Protein AF-A0A2V1MWL8-F1 (afdb_monomer_lite)

Secondary structure (DSSP, 8-state):
-HHHHHHHHT--STT--------HHHHHHHHHTTTT-------

Radius of gyration: 9.84 Å; chains: 1; bounding box: 18×18×26 Å

InterPro domains:
  IPR005996 Large ribosomal subunit protein uL30, bacteria [PIRSF002211] (2-42)
  IPR005996 Large ribosomal subunit protein uL30, bacteria [TIGR01308] (2-41)
  IPR005996 Large ribosomal subunit protein uL30, bacteria [cd01658] (2-40)
  IPR016082 Large ribosomal subunit protein uL30-like, ferredoxin-like fold domain [PF00327] (2-37)
  IPR018038 Large ribosomal subunit protein uL30, conserved site [PS00634] (5-37)
  IPR036919 Large ribosomal subunit protein uL30, ferredoxin-like fold domain superfamily [G3DSA:3.30.1390.20] (1-43)
  IPR036919 Large ribosomal subunit protein uL30, ferredoxin-like fold domain superfamily [SSF55129] (2-43)

pLDDT: mean 94.71, std 3.19, range [77.75, 97.06]

Foldseek 3Di:
DLVVLCVVLVHDDPPDDDDDDDDPVNVVSCVVVVVPDDDDDDD

Organism: NCBI:txid2024736

Sequence (43 aa):
SQRKTVVALGLGKLNSSVIKEDNAAIRGMITAVSHLVTVEEVN

Structure (mmCIF, N/CA/C/O backbone):
data_AF-A0A2V1MWL8-F1
#
_entry.id   AF-A0A2V1MWL8-F1
#
loop_
_atom_site.group_PDB
_atom_site.id
_atom_site.type_symbol
_atom_site.label_atom_id
_atom_site.label_alt_id
_atom_site.label_comp_id
_atom_site.label_asym_id
_atom_site.label_entity_id
_atom_site.label_seq_id
_atom_site.pdbx_PDB_ins_code
_atom_site.Cartn_x
_atom_site.Cartn_y
_atom_site.Cartn_z
_atom_site.occupancy
_atom_site.B_iso_or_equiv
_atom_site.auth_seq_id
_atom_site.auth_comp_id
_atom_site.auth_asym_id
_atom_site.auth_atom_id
_atom_site.pdbx_PDB_model_num
ATOM 1 N N . SER A 1 1 ? -5.070 -0.204 12.315 1.00 85.50 1 SER A N 1
ATOM 2 C CA . SER A 1 1 ? -5.066 -1.087 11.131 1.00 85.50 1 SER A CA 1
ATOM 3 C C . SER A 1 1 ? -3.827 -0.845 10.272 1.00 85.50 1 SER A C 1
ATOM 5 O O . SER A 1 1 ? -3.098 -1.799 10.051 1.00 85.50 1 SER A O 1
ATOM 7 N N . GLN A 1 2 ? -3.506 0.406 9.914 1.00 94.06 2 GLN A N 1
ATOM 8 C CA . GLN A 1 2 ? -2.381 0.763 9.030 1.00 94.06 2 GLN A CA 1
ATOM 9 C C . GLN A 1 2 ? -1.008 0.249 9.491 1.00 94.06 2 GLN A C 1
ATOM 11 O O . GLN A 1 2 ? -0.308 -0.378 8.708 1.00 94.06 2 GLN A O 1
ATOM 16 N N . ARG A 1 3 ? -0.640 0.411 10.776 1.00 94.69 3 ARG A N 1
ATOM 17 C CA . ARG A 1 3 ? 0.645 -0.105 11.300 1.00 94.69 3 ARG A CA 1
ATOM 18 C C . ARG A 1 3 ? 0.835 -1.603 11.032 1.00 94.69 3 ARG A C 1
ATOM 20 O O . ARG A 1 3 ? 1.930 -2.022 10.685 1.00 94.69 3 ARG A O 1
ATOM 27 N N . LYS A 1 4 ? -0.223 -2.410 11.187 1.00 95.94 4 LYS A N 1
ATOM 28 C CA . LYS A 1 4 ? -0.163 -3.855 10.911 1.00 95.94 4 LYS A CA 1
ATOM 29 C C . LYS A 1 4 ? 0.025 -4.118 9.415 1.00 95.94 4 LYS A C 1
ATOM 31 O O . LYS A 1 4 ? 0.816 -4.983 9.073 1.00 95.94 4 LYS A O 1
ATOM 36 N N . THR A 1 5 ? -0.642 -3.349 8.553 1.00 95.81 5 THR A N 1
ATOM 37 C CA . THR A 1 5 ? -0.488 -3.424 7.091 1.00 95.81 5 THR A CA 1
ATOM 38 C C . THR A 1 5 ? 0.934 -3.083 6.649 1.00 95.81 5 THR A C 1
ATOM 40 O O . THR A 1 5 ? 1.521 -3.834 5.882 1.00 95.81 5 THR A O 1
ATOM 43 N N . VAL A 1 6 ? 1.525 -2.012 7.188 1.00 95.81 6 VAL A N 1
ATOM 44 C CA . VAL A 1 6 ? 2.912 -1.608 6.890 1.00 95.81 6 VAL A CA 1
ATOM 45 C C . VAL A 1 6 ? 3.902 -2.706 7.297 1.00 95.81 6 VAL A C 1
ATOM 47 O O . VAL A 1 6 ? 4.748 -3.103 6.499 1.00 95.81 6 VAL A O 1
ATOM 50 N N . VAL A 1 7 ? 3.737 -3.279 8.496 1.00 95.25 7 VAL A N 1
ATOM 51 C CA . VAL A 1 7 ? 4.566 -4.408 8.956 1.00 95.25 7 VAL A CA 1
ATOM 52 C C . VAL A 1 7 ? 4.352 -5.658 8.092 1.00 95.25 7 VAL A C 1
ATOM 54 O O . VAL A 1 7 ? 5.321 -6.331 7.759 1.00 95.25 7 VAL A O 1
ATOM 57 N N . ALA A 1 8 ? 3.114 -5.957 7.681 1.00 95.56 8 ALA A N 1
ATOM 58 C CA . ALA A 1 8 ? 2.801 -7.094 6.809 1.00 95.56 8 ALA A CA 1
ATOM 59 C C . ALA A 1 8 ? 3.389 -6.944 5.394 1.00 95.56 8 ALA A C 1
ATOM 61 O O . ALA A 1 8 ? 3.814 -7.931 4.792 1.00 95.56 8 ALA A O 1
ATOM 62 N N . LEU A 1 9 ? 3.480 -5.712 4.883 1.00 95.19 9 LEU A N 1
ATOM 63 C CA . LEU A 1 9 ? 4.201 -5.398 3.646 1.00 95.19 9 LEU A CA 1
ATOM 64 C C . LEU A 1 9 ? 5.724 -5.583 3.791 1.00 95.19 9 LEU A C 1
ATOM 66 O O . LEU A 1 9 ? 6.421 -5.684 2.784 1.00 95.19 9 LEU A O 1
ATOM 70 N N . GLY A 1 10 ? 6.237 -5.714 5.019 1.00 95.69 10 GLY A N 1
ATOM 71 C CA . GLY A 1 10 ? 7.657 -5.917 5.320 1.00 95.69 10 GLY A CA 1
ATOM 72 C C . GLY A 1 10 ? 8.414 -4.629 5.644 1.00 95.69 10 GLY A C 1
ATOM 73 O O . GLY A 1 10 ? 9.636 -4.655 5.762 1.00 95.69 10 GLY A O 1
ATOM 74 N N . LEU A 1 11 ? 7.711 -3.506 5.809 1.00 95.62 11 LEU A N 1
ATOM 75 C CA . LEU A 1 11 ? 8.313 -2.210 6.110 1.00 95.62 11 LEU A CA 1
ATOM 76 C C . LEU A 1 11 ? 8.445 -2.038 7.631 1.00 95.62 11 LEU A C 1
ATOM 78 O O . LEU A 1 11 ? 7.451 -2.010 8.360 1.00 95.62 11 LEU A O 1
ATOM 82 N N . GLY A 1 12 ? 9.685 -1.940 8.117 1.00 93.81 12 GLY A N 1
ATOM 83 C CA . GLY A 1 12 ? 9.992 -1.858 9.555 1.00 93.81 12 GLY A CA 1
ATOM 84 C C . GLY A 1 12 ? 10.695 -0.573 9.998 1.00 93.81 12 GLY A C 1
ATOM 85 O O . GLY A 1 12 ? 10.575 -0.178 11.157 1.00 93.81 12 GLY A O 1
ATOM 86 N N . LYS A 1 13 ? 11.418 0.090 9.091 1.00 94.88 13 LYS A N 1
ATOM 87 C CA . LYS A 1 13 ? 12.137 1.349 9.346 1.00 94.88 13 LYS A CA 1
ATOM 88 C C . LYS A 1 13 ? 11.672 2.423 8.364 1.00 94.88 13 LYS A C 1
ATOM 90 O O . LYS A 1 13 ? 11.211 2.107 7.268 1.00 94.88 13 LYS A O 1
ATOM 95 N N . LEU A 1 14 ? 11.818 3.691 8.744 1.00 94.12 14 LEU A N 1
ATOM 96 C CA . LEU A 1 14 ? 11.612 4.804 7.815 1.00 94.12 14 LEU A CA 1
ATOM 97 C C . LEU A 1 14 ? 12.588 4.689 6.637 1.00 94.12 14 LEU A C 1
ATOM 99 O O . LEU A 1 14 ? 13.728 4.265 6.827 1.00 94.12 14 LEU A O 1
ATOM 103 N N . ASN A 1 15 ? 12.123 5.053 5.440 1.00 94.19 15 ASN A N 1
ATOM 104 C CA . ASN A 1 15 ? 12.872 4.971 4.178 1.00 94.19 15 ASN A CA 1
ATOM 105 C C . ASN A 1 15 ? 13.367 3.556 3.811 1.00 94.19 15 ASN A C 1
ATOM 107 O O . ASN A 1 15 ? 14.320 3.417 3.051 1.00 94.19 15 ASN A O 1
ATOM 111 N N . SER A 1 16 ? 12.749 2.501 4.355 1.00 96.12 16 SER A N 1
ATOM 112 C CA . SER A 1 16 ? 12.999 1.128 3.898 1.00 96.12 16 SER A CA 1
ATOM 113 C C . SER A 1 16 ? 12.161 0.799 2.663 1.00 96.12 16 SER A C 1
ATOM 115 O O . SER A 1 16 ? 11.060 1.324 2.501 1.00 96.12 16 SER A O 1
ATOM 117 N N . SER A 1 17 ? 12.677 -0.082 1.809 1.00 95.62 17 SER A N 1
ATOM 118 C CA . SER A 1 17 ? 11.993 -0.598 0.625 1.00 95.62 17 SER A CA 1
ATOM 119 C C . SER A 1 17 ? 11.991 -2.126 0.638 1.00 95.62 17 SER A C 1
ATOM 121 O O . SER A 1 17 ? 12.865 -2.764 1.229 1.00 95.62 17 SER A O 1
ATOM 123 N N . VAL A 1 18 ? 10.973 -2.718 0.017 1.00 95.69 18 VAL A N 1
ATOM 124 C CA . VAL A 1 18 ? 10.822 -4.168 -0.137 1.00 95.69 18 VAL A CA 1
ATOM 125 C C . VAL A 1 18 ? 10.222 -4.430 -1.512 1.00 95.69 18 VAL A C 1
ATOM 127 O O . VAL A 1 18 ? 9.259 -3.771 -1.894 1.00 95.69 18 VAL A O 1
ATOM 130 N N . ILE A 1 19 ? 10.766 -5.409 -2.233 1.00 95.69 19 ILE A N 1
ATOM 131 C CA . ILE A 1 19 ? 10.202 -5.878 -3.501 1.00 95.69 19 ILE A CA 1
ATOM 132 C C . ILE A 1 19 ? 9.123 -6.917 -3.189 1.00 95.69 19 ILE A C 1
ATOM 134 O O . ILE A 1 19 ? 9.331 -7.829 -2.382 1.00 95.69 19 ILE A O 1
ATOM 138 N N . LYS A 1 20 ? 7.954 -6.764 -3.808 1.00 94.25 20 LYS A N 1
ATOM 139 C CA . LYS A 1 20 ? 6.818 -7.679 -3.674 1.00 94.25 20 LYS A CA 1
ATOM 140 C C . LYS A 1 20 ? 6.275 -8.021 -5.050 1.00 94.25 20 LYS A C 1
ATOM 142 O O . LYS A 1 20 ? 6.326 -7.198 -5.954 1.00 94.25 20 LYS A O 1
ATOM 147 N N . GLU A 1 21 ? 5.731 -9.225 -5.171 1.00 93.81 21 GLU A N 1
ATOM 148 C CA . GLU A 1 21 ? 5.017 -9.625 -6.377 1.00 93.81 21 GLU A CA 1
ATOM 149 C C . GLU A 1 21 ? 3.756 -8.786 -6.568 1.00 93.81 21 GLU A C 1
ATOM 151 O O . GLU A 1 21 ? 3.040 -8.468 -5.609 1.00 93.81 21 GLU A O 1
ATOM 156 N N . ASP A 1 22 ? 3.471 -8.471 -7.825 1.00 94.56 22 ASP A N 1
ATOM 157 C CA . ASP A 1 22 ? 2.289 -7.717 -8.192 1.00 94.56 22 ASP A CA 1
ATOM 158 C C . ASP A 1 22 ? 1.049 -8.621 -8.203 1.00 94.56 22 ASP A C 1
ATOM 160 O O . ASP A 1 22 ? 0.765 -9.342 -9.160 1.00 94.56 22 ASP A O 1
ATOM 164 N N . ASN A 1 23 ? 0.303 -8.601 -7.098 1.00 96.06 23 ASN A N 1
ATOM 165 C CA . ASN A 1 23 ? -0.959 -9.319 -6.970 1.00 96.06 23 ASN A CA 1
ATOM 166 C C . ASN A 1 23 ? -2.048 -8.458 -6.314 1.00 96.06 23 ASN A C 1
ATOM 168 O O . ASN A 1 23 ? -1.782 -7.460 -5.639 1.00 96.06 23 ASN A O 1
ATOM 172 N N . ALA A 1 24 ? -3.308 -8.866 -6.489 1.00 97.0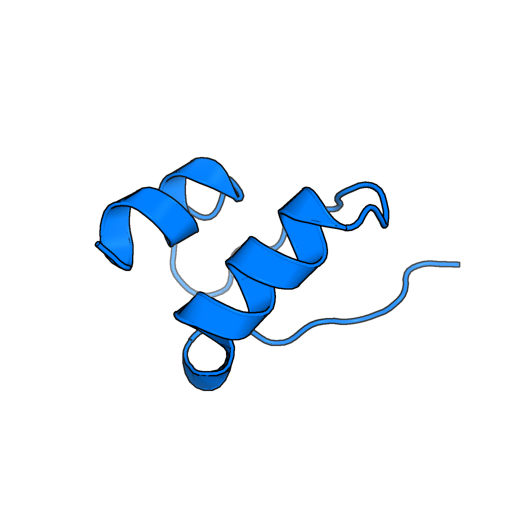6 24 ALA A N 1
ATOM 173 C CA . ALA A 1 24 ? -4.466 -8.103 -6.021 1.00 97.06 24 ALA A CA 1
ATOM 174 C C . ALA A 1 24 ? -4.468 -7.862 -4.498 1.00 97.06 24 ALA A C 1
ATOM 176 O O . ALA A 1 24 ? -4.900 -6.801 -4.044 1.00 97.06 24 ALA A O 1
ATOM 177 N N . ALA A 1 25 ? -3.955 -8.807 -3.703 1.00 96.56 25 ALA A N 1
ATOM 178 C CA . ALA A 1 25 ? -3.885 -8.664 -2.251 1.00 96.56 25 ALA A CA 1
ATOM 179 C C . ALA A 1 25 ? -2.854 -7.602 -1.830 1.00 96.56 25 ALA A C 1
ATOM 181 O O . ALA A 1 25 ? -3.161 -6.749 -0.993 1.00 96.56 25 ALA A O 1
ATOM 182 N N . ILE A 1 26 ? -1.661 -7.608 -2.439 1.00 95.94 26 ILE A N 1
ATOM 183 C CA . ILE A 1 26 ? -0.632 -6.581 -2.222 1.00 95.94 26 ILE A CA 1
ATOM 184 C C . ILE A 1 26 ? -1.153 -5.211 -2.664 1.00 95.94 26 ILE A C 1
ATOM 186 O O . ILE A 1 26 ? -1.055 -4.255 -1.894 1.00 95.94 26 ILE A O 1
ATOM 190 N N . ARG A 1 27 ? -1.789 -5.120 -3.841 1.00 95.88 27 ARG A N 1
ATOM 191 C CA . ARG A 1 27 ? -2.401 -3.869 -4.322 1.00 95.88 27 ARG A CA 1
ATOM 192 C C . ARG A 1 27 ? -3.428 -3.318 -3.332 1.00 95.88 27 ARG A C 1
ATOM 194 O O . ARG A 1 27 ? -3.359 -2.144 -2.985 1.00 95.88 27 ARG A O 1
ATOM 201 N N . GLY A 1 28 ? -4.321 -4.160 -2.804 1.00 96.50 28 GLY A N 1
ATOM 202 C CA . GLY A 1 28 ? -5.297 -3.745 -1.790 1.00 96.50 28 GLY A CA 1
ATOM 203 C C . GLY A 1 28 ? -4.648 -3.234 -0.499 1.00 96.50 28 GLY A C 1
ATOM 204 O O . GLY A 1 28 ? -5.079 -2.222 0.060 1.00 96.50 28 GLY A O 1
ATOM 205 N N . MET A 1 29 ? -3.574 -3.889 -0.045 1.00 96.25 29 MET A N 1
ATOM 206 C CA . MET A 1 29 ? -2.798 -3.422 1.107 1.00 96.25 29 MET A CA 1
ATOM 207 C C . MET A 1 29 ? -2.134 -2.068 0.847 1.00 96.25 29 MET A C 1
ATOM 209 O O . MET A 1 29 ? -2.215 -1.202 1.715 1.00 96.25 29 MET A O 1
ATOM 213 N N . ILE A 1 30 ? -1.538 -1.868 -0.332 1.00 95.94 30 ILE A N 1
ATOM 214 C CA . ILE A 1 30 ? -0.946 -0.590 -0.756 1.00 95.94 30 ILE A CA 1
ATOM 215 C C . ILE A 1 30 ? -2.010 0.508 -0.762 1.00 95.94 30 ILE A C 1
ATOM 217 O O . ILE A 1 30 ? -1.795 1.559 -0.165 1.00 95.94 30 ILE A 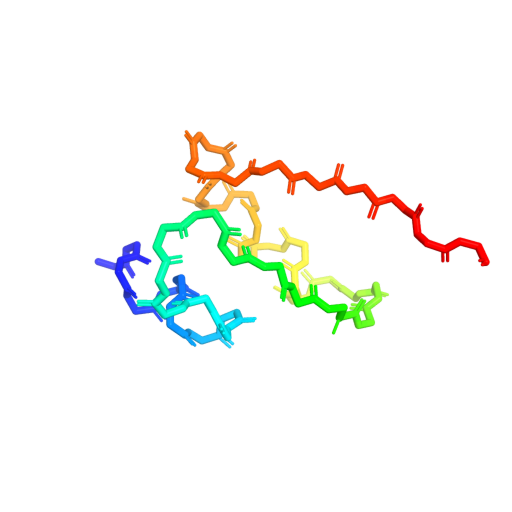O 1
ATOM 221 N N . THR A 1 31 ? -3.179 0.267 -1.364 1.00 96.62 31 THR A N 1
ATOM 222 C CA . THR A 1 31 ? -4.267 1.256 -1.420 1.00 96.62 31 THR A CA 1
ATOM 223 C C . THR A 1 31 ? -4.704 1.708 -0.025 1.00 96.62 31 THR A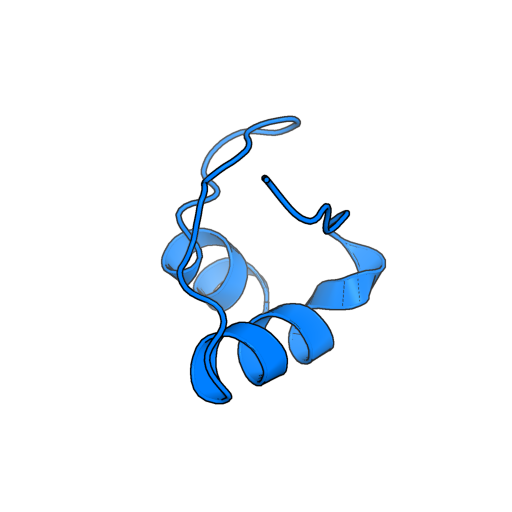 C 1
ATOM 225 O O . THR A 1 31 ? -4.945 2.894 0.188 1.00 96.62 31 THR A O 1
ATOM 228 N N . ALA A 1 32 ? -4.747 0.799 0.954 1.00 96.00 32 ALA A N 1
ATOM 229 C CA . ALA A 1 32 ? -5.108 1.131 2.333 1.00 96.00 32 ALA A CA 1
ATOM 230 C C . ALA A 1 32 ? -4.085 2.041 3.051 1.00 96.00 32 ALA A C 1
ATOM 232 O O . ALA A 1 32 ? -4.438 2.701 4.034 1.00 96.00 32 ALA A O 1
ATOM 233 N N . VAL A 1 33 ? -2.828 2.075 2.592 1.00 96.38 33 VAL A N 1
ATOM 234 C CA . VAL A 1 33 ? -1.735 2.877 3.177 1.00 96.38 33 VAL A CA 1
ATOM 235 C C . VAL A 1 33 ? -1.055 3.790 2.152 1.00 96.38 33 VAL A C 1
ATOM 237 O O . VAL A 1 33 ? 0.083 4.199 2.355 1.00 96.38 33 VAL A O 1
ATOM 240 N N . SER A 1 34 ? -1.752 4.154 1.074 1.00 96.00 34 SER A N 1
ATOM 241 C CA . SER A 1 34 ? -1.185 4.853 -0.092 1.00 96.00 34 SER A CA 1
ATOM 242 C C . SER A 1 34 ? -0.557 6.219 0.206 1.00 96.00 34 SER A C 1
ATOM 244 O O . SER A 1 34 ? 0.275 6.691 -0.552 1.00 96.00 34 SER A O 1
ATOM 246 N N . HIS A 1 35 ? -0.919 6.850 1.323 1.00 95.56 35 HIS A N 1
ATOM 247 C CA . HIS A 1 35 ? -0.353 8.119 1.793 1.00 95.56 35 HIS A CA 1
ATOM 248 C C . HIS A 1 35 ? 0.933 7.948 2.620 1.00 95.56 35 HIS A C 1
ATOM 250 O O . HIS A 1 35 ? 1.537 8.942 3.014 1.00 95.56 35 HIS A O 1
ATOM 256 N N . LEU A 1 36 ? 1.332 6.709 2.932 1.00 95.19 36 LEU A N 1
ATOM 257 C CA . LEU A 1 36 ? 2.523 6.391 3.730 1.00 95.19 36 LEU A CA 1
ATOM 258 C C . LEU A 1 36 ? 3.651 5.767 2.903 1.00 95.19 36 LEU A C 1
ATOM 260 O O . LEU A 1 36 ? 4.756 5.616 3.420 1.00 95.19 36 LEU A O 1
ATOM 264 N N . VAL A 1 37 ? 3.371 5.347 1.668 1.00 95.25 37 VAL A N 1
ATOM 265 C CA . VAL A 1 37 ? 4.305 4.583 0.835 1.00 95.25 37 VAL A CA 1
ATOM 266 C C . VAL A 1 37 ? 4.352 5.138 -0.581 1.00 95.25 37 VAL A C 1
ATOM 268 O O . VAL A 1 37 ? 3.340 5.584 -1.115 1.00 95.25 37 VAL A O 1
ATOM 271 N N . THR A 1 38 ? 5.524 5.039 -1.197 1.00 96.31 38 THR A N 1
ATOM 272 C CA . THR A 1 38 ? 5.717 5.238 -2.635 1.00 96.31 38 THR A CA 1
ATOM 273 C C . THR A 1 38 ? 5.888 3.868 -3.280 1.00 96.31 38 THR A C 1
ATOM 275 O O . THR A 1 38 ? 6.536 2.996 -2.700 1.00 96.31 38 THR A O 1
ATOM 278 N N . VAL A 1 39 ? 5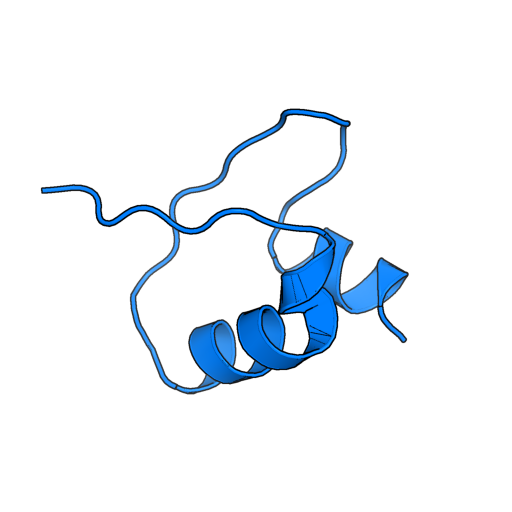.283 3.663 -4.449 1.00 95.44 39 VAL A N 1
ATOM 279 C CA . VAL A 1 39 ? 5.366 2.406 -5.202 1.00 95.44 39 VAL A CA 1
ATOM 280 C C . VAL A 1 39 ? 6.068 2.670 -6.521 1.00 95.44 39 VAL A C 1
ATOM 282 O O . VAL A 1 39 ? 5.720 3.614 -7.226 1.00 95.44 39 VAL A O 1
ATOM 285 N N . GLU A 1 40 ? 7.033 1.819 -6.840 1.00 95.19 40 GLU A N 1
ATOM 286 C CA . GLU A 1 40 ? 7.806 1.844 -8.077 1.00 95.19 40 GLU A CA 1
ATOM 287 C C . GLU A 1 40 ? 7.801 0.435 -8.678 1.00 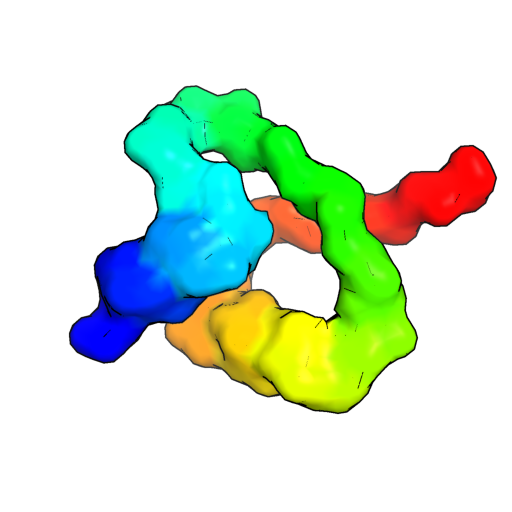95.19 40 GLU A C 1
ATOM 289 O O . GLU A 1 40 ? 7.828 -0.559 -7.948 1.00 95.19 40 GLU A O 1
ATOM 294 N N . GLU A 1 41 ? 7.737 0.352 -10.004 1.00 93.88 41 GLU A N 1
ATOM 295 C CA . GLU A 1 41 ? 7.851 -0.908 -10.737 1.00 93.88 41 GLU A CA 1
ATOM 296 C C . GLU A 1 41 ? 9.333 -1.236 -10.952 1.00 93.88 41 GLU A C 1
ATOM 298 O O . GLU A 1 41 ? 10.114 -0.377 -11.365 1.00 93.88 41 GLU A O 1
ATOM 303 N N . VAL A 1 42 ? 9.727 -2.473 -10.644 1.00 90.81 42 VAL A N 1
ATOM 304 C CA . VAL A 1 42 ? 11.103 -2.954 -10.817 1.00 90.81 42 VAL A CA 1
ATOM 305 C C . VAL A 1 42 ? 11.126 -3.870 -12.038 1.00 90.81 42 VAL A C 1
ATOM 307 O O . VAL A 1 42 ? 10.508 -4.933 -12.001 1.00 90.81 42 VAL A O 1
ATOM 310 N N . ASN A 1 43 ? 11.809 -3.434 -13.101 1.00 77.75 43 ASN A N 1
ATOM 311 C CA . ASN A 1 43 ? 12.054 -4.214 -14.323 1.00 77.75 43 ASN A CA 1
ATOM 312 C C . ASN A 1 43 ? 13.260 -5.146 -14.185 1.00 77.75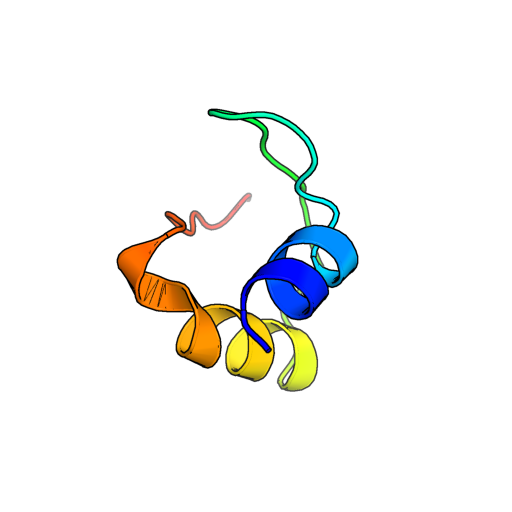 43 ASN A C 1
ATOM 314 O O . ASN A 1 43 ? 14.250 -4.734 -13.535 1.00 77.75 43 ASN A O 1
#